Protein 1IKO (pdb70)

B-factor: mean 37.31, std 12.36, range [19.16, 89.14]

Nearest PDB structures (foldseek):
  1iko-assembly1_P  TM=1.007E+00  e=4.337E-33  Mus musculus
  2vsm-assembly1_B  TM=9.697E-01  e=7.691E-27  Homo sapiens
  4uf7-assembly1_C  TM=9.604E-01  e=9.816E-27  Homo sapiens
  1kgy-assembly2_G  TM=9.623E-01  e=1.350E-25  Mus musculus
  2vsk-assembly2_D  TM=9.673E-01  e=5.489E-25  Homo sapiens

Foldseek 3Di:
DEEDEEAEQDLVDPCQDAPATHEAEAEQFYKYKYWYAADEPVRDDDQFWWFKFKDDPVCLVQVFDDPVTHGQFGRDCNHDTGMHMQHAHQDDPDPPHDHHDAQDKIKMATQAAGDPVRHPPGGHHCCNHVVNMYIYRYNDD

Structure (mmCIF, N/CA/C/O backbone):
data_1IKO
#
_entry.id   1IKO
#
_cell.length_a   59.283
_cell.length_b   59.283
_cell.length_c   168.868
_cell.angle_alpha   90
_cell.angle_beta   90
_cell.angle_gamma   120
#
_symmetry.space_group_name_H-M   'P 65 2 2'
#
loop_
_entity.id
_entity.type
_entity.pdbx_description
1 polymer EPHRIN-B2
2 branched alpha-D-mannopyranose-(1-4)-2-acetamido-2-deoxy-beta-D-glucopyranose-(1-4)-2-acetamido-2-deoxy-beta-D-glucopyranose
3 water water
#
loop_
_atom_site.group_PDB
_atom_site.id
_atom_site.type_symbol
_atom_site.label_atom_id
_atom_site.label_alt_id
_atom_site.label_comp_id
_atom_site.label_asym_id
_atom_site.label_entity_id
_atom_site.label_seq_id
_atom_site.pdbx_PDB_ins_code
_atom_site.Cartn_x
_atom_site.Cartn_y
_atom_site.Cartn_z
_atom_site.occupancy
_atom_site.B_iso_or_equiv
_atom_site.auth_seq_id
_atom_site.auth_comp_id
_atom_site.auth_asym_id
_atom_site.auth_atom_id
_atom_site.pdbx_PDB_model_num
ATOM 1 N N . SER A 1 1 ? 22.800 14.765 90.425 1.00 58.91 30 SER P N 1
ATOM 2 C CA . SER A 1 1 ? 23.868 14.097 89.637 1.00 58.87 30 SER P CA 1
ATOM 3 C C . SER A 1 1 ? 25.119 14.996 89.575 1.00 57.83 30 SER P C 1
ATOM 4 O O . SER A 1 1 ? 26.239 14.473 89.528 1.00 59.22 30 SER P O 1
ATOM 7 N N . ILE A 1 2 ? 24.936 16.328 89.566 1.00 54.90 31 ILE P N 1
ATOM 8 C CA . ILE A 1 2 ? 26.072 17.285 89.623 1.00 51.78 31 ILE P CA 1
ATOM 9 C C . ILE A 1 2 ? 25.712 18.720 90.061 1.00 48.57 31 ILE P C 1
ATOM 10 O O . ILE A 1 2 ? 24.672 19.268 89.697 1.00 47.15 31 ILE P O 1
ATOM 15 N N . VAL A 1 3 ? 26.597 19.311 90.857 1.00 44.79 32 VAL P N 1
ATOM 16 C CA . VAL A 1 3 ? 26.429 20.676 91.336 1.00 41.98 32 VAL P CA 1
ATOM 17 C C . VAL A 1 3 ? 27.142 21.588 90.353 1.00 40.05 32 VAL P C 1
ATOM 18 O O . VAL A 1 3 ? 28.366 21.617 90.316 1.00 39.98 32 VAL P O 1
ATOM 22 N N . LEU A 1 4 ? 26.376 22.322 89.557 1.00 38.17 33 LEU P 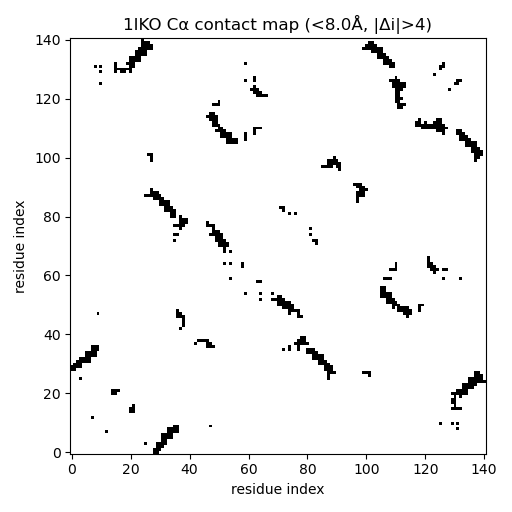N 1
ATOM 23 C CA . LEU A 1 4 ? 26.933 23.241 88.568 1.00 36.57 33 LEU P CA 1
ATOM 24 C C . LEU A 1 4 ? 27.675 24.371 89.290 1.00 35.23 33 LEU P C 1
ATOM 25 O O . LEU A 1 4 ? 27.427 24.613 90.468 1.00 34.68 33 LEU P O 1
ATOM 30 N N . GLU A 1 5 ? 28.606 25.027 88.602 1.00 33.42 34 GLU P N 1
ATOM 31 C CA . GLU A 1 5 ? 29.364 26.127 89.208 1.00 32.14 34 GLU P CA 1
ATOM 32 C C . GLU A 1 5 ? 28.368 27.207 89.595 1.00 27.68 34 GLU P C 1
ATOM 33 O O . GLU A 1 5 ? 27.471 27.524 88.834 1.00 28.61 34 GLU P O 1
ATOM 39 N N . PRO A 1 6 ? 28.522 27.793 90.769 1.00 26.16 35 PRO P N 1
ATOM 40 C CA . PRO A 1 6 ? 27.582 28.833 91.182 1.00 26.42 35 PRO P CA 1
ATOM 41 C C . PRO A 1 6 ? 27.659 30.095 90.349 1.00 25.89 35 PRO P C 1
ATOM 42 O O . PRO A 1 6 ? 28.709 30.436 89.787 1.00 26.85 35 PRO P O 1
ATOM 46 N N . ILE A 1 7 ? 26.542 30.800 90.286 1.00 24.58 36 ILE P N 1
ATOM 47 C CA . ILE A 1 7 ? 26.499 32.032 89.536 1.00 24.73 36 ILE P CA 1
ATOM 48 C C . ILE A 1 7 ? 26.425 33.202 90.493 1.00 24.97 36 ILE P C 1
ATOM 49 O O . ILE A 1 7 ? 25.456 33.336 91.247 1.00 24.36 36 ILE P O 1
ATOM 54 N N . TYR A 1 8 ? 27.469 34.025 90.496 1.00 24.14 37 TYR P N 1
ATOM 55 C CA . TYR A 1 8 ? 27.507 35.204 91.345 1.00 23.08 37 TYR P CA 1
ATOM 56 C C . TYR A 1 8 ? 26.765 36.310 90.614 1.00 22.68 37 TYR P C 1
ATOM 57 O O . TYR A 1 8 ? 27.214 36.780 89.576 1.00 22.60 37 TYR P O 1
ATOM 66 N N . TRP A 1 9 ? 25.622 36.706 91.155 1.00 19.98 38 TRP P N 1
ATOM 67 C CA . TRP A 1 9 ? 24.804 37.704 90.524 1.00 21.87 38 TRP P CA 1
ATOM 68 C C . TRP A 1 9 ? 25.252 39.120 90.820 1.00 22.22 38 TRP P C 1
ATOM 69 O O . TRP A 1 9 ? 24.714 39.781 91.714 1.00 22.32 38 TRP P O 1
ATOM 80 N N . ASN A 1 10 ? 26.285 39.569 90.117 1.00 24.33 39 ASN P N 1
ATOM 81 C CA . ASN A 1 10 ? 26.726 40.957 90.299 1.00 24.93 39 ASN P CA 1
ATOM 82 C C . ASN A 1 10 ? 27.288 41.534 89.002 1.00 26.32 39 ASN P C 1
ATOM 83 O O . ASN A 1 10 ? 27.649 40.792 88.085 1.00 24.30 39 ASN P O 1
ATOM 88 N N . SER A 1 11 ? 27.341 42.869 88.935 1.00 28.45 40 SER P N 1
ATOM 89 C CA . SER A 1 11 ? 27.789 43.560 87.727 1.00 27.92 40 SER P CA 1
ATOM 90 C C . SER A 1 11 ? 29.247 43.338 87.312 1.00 28.82 40 SER P C 1
ATOM 91 O O . SER A 1 11 ? 29.625 43.684 86.190 1.00 28.83 40 SER P O 1
ATOM 94 N N . SER A 1 12 ? 30.072 42.755 88.179 1.00 28.55 41 SER P N 1
ATOM 95 C CA . SER A 1 12 ? 31.459 42.528 87.779 1.00 29.92 41 SER P CA 1
ATOM 96 C C . SER A 1 12 ? 31.727 41.092 87.304 1.00 29.82 41 SER P C 1
ATOM 97 O O . SER A 1 12 ? 32.866 40.744 87.003 1.00 31.88 41 SER P O 1
ATOM 100 N N . ASN A 1 13 ? 30.692 40.267 87.209 1.00 27.98 42 ASN P N 1
ATOM 101 C CA . ASN A 1 13 ? 30.856 38.860 86.787 1.00 27.05 42 ASN P CA 1
ATOM 102 C C . ASN A 1 13 ? 30.851 38.747 85.264 1.00 26.91 42 ASN P C 1
ATOM 103 O O . ASN A 1 13 ? 29.851 39.040 84.613 1.00 26.37 42 ASN P O 1
ATOM 108 N N . SER A 1 14 ? 31.961 38.277 84.713 1.00 26.39 43 SER P N 1
ATOM 109 C CA . SER A 1 14 ? 32.136 38.146 83.273 1.00 28.08 43 SER P CA 1
ATOM 110 C C . SER A 1 14 ? 31.408 37.016 82.586 1.00 28.08 43 SER P C 1
ATOM 111 O O . SER A 1 14 ? 31.438 36.927 81.356 1.00 27.49 43 SER P O 1
ATOM 114 N N . LYS A 1 15 ? 30.779 36.130 83.358 1.00 28.35 44 LYS P N 1
ATOM 115 C CA . LYS A 1 15 ? 30.038 35.035 82.760 1.00 27.78 44 LYS P CA 1
ATOM 116 C C . LYS A 1 15 ? 28.853 35.583 81.981 1.00 26.75 44 LYS P C 1
ATOM 117 O O . LYS A 1 15 ? 28.298 34.916 81.105 1.00 25.81 44 LYS P O 1
ATOM 123 N N . PHE A 1 16 ? 28.444 36.799 82.316 1.00 24.13 45 PHE P N 1
ATOM 124 C CA . PHE A 1 16 ? 27.355 37.425 81.603 1.00 23.25 45 PHE P CA 1
ATOM 125 C C . PHE A 1 16 ? 27.973 38.093 80.359 1.00 25.33 45 PHE P C 1
ATOM 126 O O . PHE A 1 16 ? 28.621 39.136 80.464 1.00 23.21 45 PHE P O 1
ATOM 134 N N . LEU A 1 17 ? 27.803 37.479 79.198 1.00 24.27 46 LEU P N 1
ATOM 135 C CA . LEU A 1 17 ? 28.351 38.041 77.959 1.00 26.05 46 LEU P CA 1
ATOM 136 C C . LEU A 1 17 ? 27.625 39.293 77.525 1.00 26.70 46 LEU P C 1
ATOM 137 O O . LEU A 1 17 ? 26.416 39.427 77.736 1.00 25.83 46 LEU P O 1
ATOM 142 N N . PRO A 1 18 ? 28.351 40.242 76.916 1.00 26.36 47 PRO P 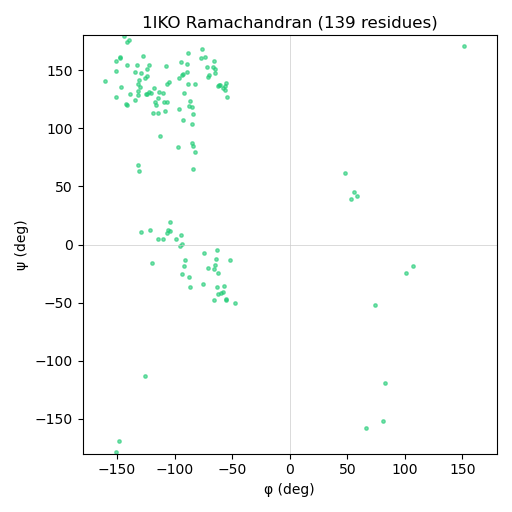N 1
ATOM 143 C CA . PRO A 1 18 ? 27.677 41.459 76.464 1.00 27.30 47 PRO P CA 1
ATOM 144 C C . PRO A 1 18 ? 26.535 41.069 75.536 1.00 26.71 47 PRO P C 1
ATOM 145 O O . PRO A 1 18 ? 26.667 40.162 74.704 1.00 26.97 47 PRO P O 1
ATOM 149 N N . GLY A 1 19 ? 25.393 41.714 75.724 1.00 26.86 48 GLY P N 1
ATOM 150 C CA . GLY A 1 19 ? 24.253 41.436 74.884 1.00 27.00 48 GLY P CA 1
ATOM 151 C C . GLY A 1 19 ? 23.514 40.141 75.119 1.00 28.43 48 GLY P C 1
ATOM 152 O O . GLY A 1 19 ? 22.312 40.158 75.304 1.00 31.64 48 GLY P O 1
ATOM 153 N N . GLN A 1 20 ? 24.223 39.019 75.144 1.00 29.75 49 GLN P N 1
ATOM 154 C CA . GLN A 1 20 ? 23.596 37.703 75.302 1.00 28.70 49 GLN P CA 1
ATOM 155 C C . GLN A 1 20 ? 23.340 37.178 76.712 1.00 29.92 49 GLN P C 1
ATOM 156 O O . GLN A 1 20 ? 22.425 36.363 76.916 1.00 29.10 49 GLN P O 1
ATOM 162 N N . GLY A 1 21 ? 24.154 37.616 77.668 1.00 27.65 50 GLY P N 1
ATOM 163 C CA . GLY A 1 21 ? 24.009 37.157 79.032 1.00 28.04 50 GLY P CA 1
ATOM 164 C C . GLY A 1 21 ? 24.659 35.800 79.184 1.00 28.56 50 GLY P C 1
ATOM 165 O O . GLY A 1 21 ? 25.596 35.455 78.438 1.00 25.30 50 GLY P O 1
ATOM 166 N N . LEU A 1 22 ? 24.147 35.018 80.131 1.00 27.64 51 LEU P N 1
ATOM 167 C CA . LEU A 1 22 ? 24.679 33.686 80.405 1.00 28.14 51 LEU P CA 1
ATOM 168 C C . LEU A 1 22 ? 23.730 32.595 79.899 1.00 29.14 51 LEU P C 1
ATOM 169 O O . LEU A 1 22 ? 22.510 32.724 80.036 1.00 28.26 51 LEU P O 1
ATOM 174 N N . VAL A 1 23 ? 24.278 31.544 79.280 1.00 29.50 52 VAL P N 1
ATOM 175 C CA . VAL A 1 23 ? 23.462 30.436 78.774 1.00 30.35 52 VAL P CA 1
ATOM 176 C C . VAL A 1 23 ? 23.982 29.144 79.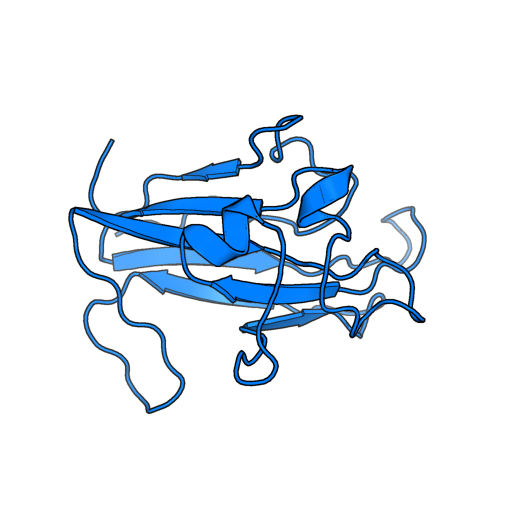386 1.00 30.99 52 VAL P C 1
ATOM 177 O O . VAL A 1 23 ? 25.182 28.883 79.330 1.00 29.86 52 VAL P O 1
ATOM 181 N N . LEU A 1 24 ? 23.078 28.339 79.954 1.00 30.05 53 LEU P N 1
ATOM 182 C CA . LEU A 1 24 ? 23.445 27.086 80.631 1.00 30.65 53 LEU P CA 1
ATOM 183 C C . LEU A 1 24 ? 22.658 25.884 80.131 1.00 30.31 53 LEU P C 1
ATOM 184 O O . LEU A 1 24 ? 21.583 26.037 79.541 1.00 30.15 53 LEU P O 1
ATOM 189 N N . TYR A 1 25 ? 23.175 24.692 80.420 1.00 31.94 54 TYR P N 1
ATOM 190 C CA . TYR A 1 25 ? 22.547 23.436 79.992 1.00 34.49 54 TYR P CA 1
ATOM 191 C C . TYR A 1 25 ? 22.434 22.452 81.157 1.00 35.21 54 TYR P C 1
ATOM 192 O O . TYR A 1 25 ? 23.042 21.362 81.148 1.00 35.19 54 TYR P O 1
ATOM 201 N N . PRO A 1 26 ? 21.658 22.820 82.190 1.00 33.79 55 PRO P N 1
ATOM 202 C CA . PRO A 1 26 ? 21.530 21.910 83.325 1.00 34.45 55 PRO P CA 1
ATOM 203 C C . PRO A 1 26 ? 20.684 20.679 82.989 1.00 34.71 55 PRO P C 1
ATOM 204 O O . PRO A 1 26 ? 19.824 20.721 82.101 1.00 32.65 55 PRO P O 1
ATOM 208 N N . GLN A 1 27 ? 20.955 19.587 83.692 1.00 35.66 56 GLN P N 1
ATOM 209 C CA . GLN A 1 27 ? 20.197 18.347 83.494 1.00 37.74 56 GLN P CA 1
ATOM 210 C C . GLN A 1 27 ? 19.285 18.128 84.701 1.00 37.36 56 GLN P C 1
ATOM 211 O O . GLN A 1 27 ? 19.582 18.607 85.799 1.00 38.54 56 GLN P O 1
ATOM 217 N N . ILE A 1 28 ? 18.175 17.418 84.500 1.00 35.72 57 ILE P N 1
ATOM 218 C CA . ILE A 1 28 ? 17.278 17.131 85.605 1.00 34.50 57 ILE P CA 1
ATOM 219 C C . ILE A 1 28 ? 18.078 16.455 86.713 1.00 34.23 57 ILE P C 1
ATOM 220 O O . ILE A 1 28 ? 18.781 15.473 86.481 1.00 33.94 57 ILE P O 1
ATOM 225 N N . GLY A 1 29 ? 17.984 16.999 87.916 1.00 33.71 58 GLY P N 1
ATOM 226 C CA . GLY A 1 29 ? 18.705 16.435 89.044 1.00 33.55 58 GLY P CA 1
ATOM 227 C C . GLY A 1 29 ? 19.890 17.286 89.481 1.00 33.65 58 GLY P C 1
ATOM 228 O O . GLY A 1 29 ? 20.397 17.141 90.608 1.00 34.02 58 GLY P O 1
ATOM 229 N N . ASP A 1 30 ? 20.345 18.170 88.595 1.00 32.73 59 ASP P N 1
ATOM 230 C CA . ASP A 1 30 ? 21.480 19.022 88.934 1.00 31.43 59 ASP P CA 1
ATOM 231 C C . ASP A 1 30 ? 21.014 20.126 89.878 1.00 30.96 59 ASP P C 1
ATOM 232 O O . ASP A 1 30 ? 19.804 20.338 90.065 1.00 29.95 59 ASP P O 1
ATOM 237 N N . LYS A 1 31 ? 21.984 20.831 90.464 1.00 29.60 60 LYS P N 1
ATOM 238 C CA . LYS A 1 31 ? 21.701 21.946 91.358 1.00 30.28 60 LYS P CA 1
ATOM 239 C C . LYS A 1 31 ? 22.598 23.106 90.933 1.00 28.94 60 LYS P C 1
ATOM 240 O O . LYS A 1 31 ? 23.681 22.904 90.377 1.00 28.52 60 LYS P O 1
ATOM 246 N N . LEU A 1 32 ? 22.148 24.318 91.230 1.00 27.55 61 LEU P N 1
ATOM 247 C CA . LEU A 1 32 ? 22.892 25.524 90.885 1.00 26.61 61 LEU P CA 1
ATOM 248 C C . LEU A 1 32 ? 22.573 26.626 91.900 1.00 24.66 61 LEU P C 1
ATOM 249 O O . LEU A 1 32 ? 21.405 26.926 92.123 1.00 23.83 61 LEU P O 1
ATOM 254 N N . ASP A 1 33 ? 23.591 27.224 92.510 1.00 23.61 62 ASP P N 1
ATOM 255 C CA . ASP A 1 33 ? 23.330 28.332 93.442 1.00 22.38 62 ASP P CA 1
ATOM 256 C C . ASP A 1 33 ? 23.486 29.673 92.700 1.00 23.39 62 ASP P C 1
ATOM 257 O O . ASP A 1 33 ? 24.358 29.811 91.839 1.00 22.50 62 ASP P O 1
ATOM 262 N N . ILE A 1 34 ? 22.641 30.644 93.057 1.00 22.65 63 ILE P N 1
ATOM 263 C CA . ILE A 1 34 ? 22.723 32.015 92.519 1.00 21.25 63 ILE P CA 1
ATOM 264 C C . ILE A 1 34 ? 23.035 32.744 93.820 1.00 20.92 63 ILE P C 1
ATOM 265 O O . ILE A 1 34 ? 22.263 32.658 94.788 1.00 20.09 63 ILE P O 1
ATOM 270 N N . ILE A 1 35 ? 24.181 33.424 93.851 1.00 20.71 64 ILE P N 1
ATOM 271 C CA . ILE A 1 35 ? 24.700 34.100 95.030 1.00 20.49 64 ILE P CA 1
ATOM 272 C C . ILE A 1 35 ? 24.643 35.636 94.921 1.00 23.77 64 ILE P C 1
ATOM 273 O O . ILE A 1 35 ? 25.204 36.241 93.999 1.00 22.95 64 ILE P O 1
ATOM 278 N N . CYS A 1 36 ? 23.958 36.248 95.877 1.00 22.67 65 CYS P N 1
ATOM 279 C CA . CYS A 1 36 ? 23.783 37.691 95.907 1.00 24.12 65 CYS P CA 1
ATOM 280 C C . CYS A 1 36 ? 25.099 38.448 96.108 1.00 23.39 65 CYS P C 1
ATOM 281 O O . CYS A 1 36 ? 26.047 37.935 96.694 1.00 23.89 65 CYS P O 1
ATOM 284 N N . PRO A 1 37 ? 25.190 39.683 95.572 1.00 24.62 66 PRO P N 1
ATOM 285 C CA . PRO A 1 37 ? 26.424 40.455 95.746 1.00 25.98 66 PRO P CA 1
ATOM 286 C C . PRO A 1 37 ? 26.663 40.604 97.242 1.00 27.20 66 PRO P C 1
ATOM 287 O O . PRO A 1 37 ? 25.725 40.908 97.983 1.00 27.40 66 PRO P O 1
ATOM 291 N N . LYS A 1 38 ? 27.888 40.393 97.682 1.00 28.85 67 LYS P N 1
ATOM 292 C CA . LYS A 1 38 ? 28.186 40.545 99.093 1.00 35.17 67 LYS P CA 1
ATOM 293 C C . LYS A 1 38 ? 29.482 41.344 99.262 1.00 36.99 67 LYS P C 1
ATOM 294 O O . LYS A 1 38 ? 30.493 40.991 98.697 1.00 37.07 67 LYS P O 1
ATOM 300 N N . VAL A 1 39 ? 29.448 42.445 100.003 1.00 40.05 68 VAL P N 1
ATOM 301 C CA . VAL A 1 39 ? 30.685 43.186 100.217 1.00 45.91 68 VAL P CA 1
ATOM 302 C C . VAL A 1 39 ? 31.013 43.079 101.688 1.00 49.62 68 VAL P C 1
ATOM 303 O O . VAL A 1 39 ? 30.160 43.315 102.537 1.00 50.64 68 VAL P O 1
ATOM 307 N N . ASP A 1 40 ? 32.252 42.725 102.010 1.00 51.76 69 ASP P N 1
ATOM 308 C CA . ASP A 1 40 ? 32.668 42.598 103.4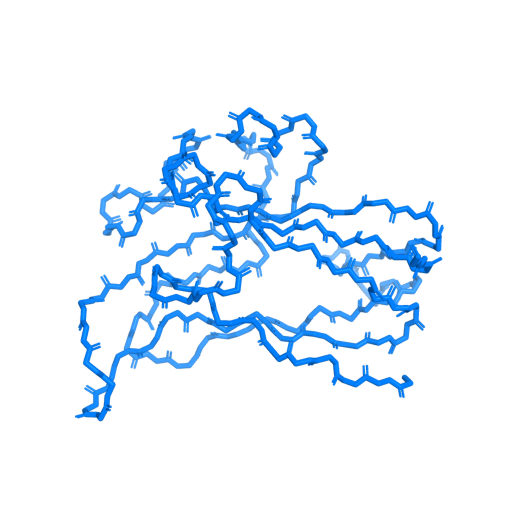11 1.00 54.56 69 ASP P CA 1
ATOM 309 C C . ASP A 1 40 ? 33.903 43.470 103.653 1.00 56.19 69 ASP P C 1
ATOM 310 O O . ASP A 1 40 ? 33.802 44.693 103.635 1.00 55.87 69 ASP P O 1
ATOM 315 N N . SER A 1 41 ? 35.046 42.841 103.925 1.00 57.89 70 SER P N 1
ATOM 316 C CA . SER A 1 41 ? 36.299 43.570 104.087 1.00 60.23 70 SER P CA 1
ATOM 317 C C . SER A 1 41 ? 37.370 43.153 103.086 1.00 62.26 70 SER P C 1
ATOM 318 O O . SER A 1 41 ? 38.360 43.865 102.895 1.00 62.49 70 SER P O 1
ATOM 321 N N . LYS A 1 42 ? 37.177 42.006 102.441 1.00 63.95 71 LYS P N 1
ATOM 322 C CA . LYS A 1 42 ? 38.156 41.540 101.460 1.00 65.54 71 LYS P CA 1
ATOM 323 C C . LYS A 1 42 ? 37.551 41.518 100.057 1.00 65.53 71 LYS P C 1
ATOM 324 O O . LYS A 1 42 ? 38.190 41.063 99.101 1.00 65.86 71 LYS P O 1
ATOM 330 N N . THR A 1 43 ? 36.318 42.008 99.941 1.00 64.51 72 THR P N 1
ATOM 331 C CA . THR A 1 43 ? 35.619 42.071 98.661 1.00 63.86 72 THR P CA 1
ATOM 332 C C . THR A 1 43 ? 35.357 43.545 98.453 1.00 62.88 72 THR P C 1
ATOM 333 O O . THR A 1 43 ? 34.613 44.166 99.209 1.00 63.49 72 THR P O 1
ATOM 337 N N . VAL A 1 44 ? 36.008 44.116 97.445 1.00 61.74 73 VAL P N 1
ATOM 338 C CA . VAL A 1 44 ? 35.874 45.540 97.168 1.00 60.28 73 VAL P CA 1
ATOM 339 C C . VAL A 1 44 ? 34.709 45.846 96.226 1.00 58.51 73 VAL P C 1
ATOM 340 O O . VAL A 1 44 ? 34.491 45.116 95.251 1.00 58.94 73 VAL P O 1
ATOM 344 N N . GLY A 1 45 ? 33.955 46.911 96.529 1.00 56.79 74 GLY P N 1
ATOM 345 C CA . GLY A 1 45 ? 32.811 47.310 95.711 1.00 53.00 74 GLY P CA 1
ATOM 346 C C . GLY A 1 45 ? 31.715 48.028 96.491 1.00 49.24 74 GLY P C 1
ATOM 347 O O . GLY A 1 45 ? 31.747 48.083 97.717 1.00 47.99 74 GLY P O 1
ATOM 348 N N . GLN A 1 46 ? 30.735 48.578 95.780 1.00 46.40 75 GLN P N 1
ATOM 349 C CA . GLN A 1 46 ? 29.619 49.292 96.418 1.00 43.98 75 GLN P CA 1
ATOM 350 C C . GLN A 1 46 ? 28.433 48.351 96.634 1.00 42.98 75 GLN P C 1
ATOM 351 O O . GLN A 1 46 ? 28.303 47.346 95.947 1.00 43.14 75 GLN P O 1
ATOM 357 N N . TYR A 1 47 ? 27.564 48.668 97.581 1.00 40.98 76 TYR P N 1
ATOM 358 C CA . TYR A 1 47 ? 26.404 47.823 97.791 1.00 39.90 76 TYR P CA 1
ATOM 359 C C . TYR A 1 47 ? 25.623 47.716 96.481 1.00 37.45 76 TYR P C 1
ATOM 360 O O . TYR A 1 47 ? 25.390 48.722 95.801 1.00 34.52 76 TYR P O 1
ATOM 369 N N . GLU A 1 48 ? 25.244 46.485 96.128 1.00 33.70 77 GLU P N 1
ATOM 370 C CA . GLU A 1 48 ? 24.477 46.210 94.931 1.00 31.37 77 GLU P CA 1
ATOM 371 C C . GLU A 1 48 ? 23.191 45.542 95.409 1.00 30.97 77 GLU P C 1
ATOM 372 O O . GLU A 1 48 ? 23.239 44.597 96.204 1.00 30.86 77 GLU P O 1
ATOM 378 N N . TYR A 1 49 ? 22.056 46.034 94.928 1.00 29.54 78 TYR P N 1
ATOM 379 C CA . TYR A 1 49 ? 20.757 45.509 95.289 1.00 28.70 78 TYR P CA 1
ATOM 380 C C . TYR A 1 49 ? 20.077 44.970 94.052 1.00 28.02 78 TYR P C 1
ATOM 381 O O . TYR A 1 49 ? 20.048 45.662 93.032 1.00 26.23 78 TYR P O 1
ATOM 390 N N . TYR A 1 50 ? 19.481 43.776 94.144 1.00 25.24 79 TYR P N 1
ATOM 391 C CA . TYR A 1 50 ? 18.741 43.219 93.007 1.00 23.91 79 TYR P CA 1
ATOM 392 C C . TYR A 1 50 ? 17.604 42.310 93.415 1.00 25.27 79 TYR P C 1
ATOM 393 O O . TYR A 1 50 ? 17.673 41.649 94.447 1.00 24.12 79 TYR P O 1
ATOM 402 N N . LYS A 1 51 ? 16.566 42.281 92.590 1.00 25.37 80 LYS P N 1
ATOM 403 C CA . LYS A 1 51 ? 15.505 41.299 92.769 1.00 25.23 80 LYS P CA 1
ATOM 404 C C . LYS A 1 51 ? 15.666 40.471 91.488 1.00 25.34 80 LYS P C 1
ATOM 405 O O . LYS A 1 51 ? 15.707 41.009 90.368 1.00 22.70 80 LYS P O 1
ATOM 411 N N . VAL A 1 52 ? 15.802 39.160 91.664 1.00 24.58 81 VAL P N 1
ATOM 412 C CA . VAL A 1 52 ? 16.002 38.250 90.546 1.00 23.75 81 VAL P CA 1
ATOM 413 C C . VAL A 1 52 ? 14.730 37.391 90.366 1.00 25.15 81 VAL P C 1
ATOM 414 O O . VAL A 1 52 ? 14.213 36.812 91.345 1.00 24.20 81 VAL P O 1
ATOM 418 N N . TYR A 1 53 ? 14.240 37.323 89.126 1.00 24.03 82 TYR P N 1
ATOM 419 C CA . TYR A 1 53 ? 13.024 36.592 88.803 1.00 25.51 82 TYR P CA 1
ATOM 420 C C . TYR A 1 53 ? 13.164 35.518 87.737 1.00 26.19 82 TYR P C 1
ATOM 421 O O . TYR A 1 53 ? 13.985 35.632 86.836 1.00 25.13 82 TYR P O 1
ATOM 430 N N . MET A 1 54 ? 12.324 34.491 87.833 1.00 27.40 83 MET P N 1
ATOM 431 C CA . MET A 1 54 ? 12.249 33.464 86.787 1.00 30.54 83 MET P CA 1
ATOM 432 C C . MET A 1 54 ? 11.133 34.064 85.916 1.00 30.11 83 MET P C 1
ATOM 433 O O . MET A 1 54 ? 10.071 34.455 86.441 1.00 30.41 83 MET P O 1
ATOM 438 N N . VAL A 1 55 ? 11.349 34.161 84.611 1.00 29.07 84 VAL P N 1
ATOM 439 C CA . VAL A 1 55 ? 10.330 34.726 83.729 1.00 29.62 84 VAL P CA 1
ATOM 440 C C . VAL A 1 55 ? 10.228 33.954 82.422 1.00 30.36 84 VAL P C 1
ATOM 441 O O . VAL A 1 55 ? 11.029 33.049 82.160 1.00 28.05 84 VAL P O 1
ATOM 445 N N . ASP A 1 56 ? 9.261 34.338 81.587 1.00 32.85 85 ASP P N 1
ATOM 446 C CA . ASP A 1 56 ? 9.096 33.676 80.296 1.00 36.29 85 ASP P CA 1
ATOM 447 C C . ASP A 1 56 ? 9.974 34.363 79.243 1.00 37.78 85 ASP P C 1
ATOM 448 O O . ASP A 1 56 ? 10.477 35.468 79.465 1.00 36.62 85 ASP P O 1
ATOM 453 N N . LYS A 1 57 ? 10.171 33.688 78.116 1.00 38.28 86 LYS P N 1
ATOM 454 C CA . LYS A 1 57 ? 11.006 34.188 77.028 1.00 40.46 86 LYS P CA 1
ATOM 455 C C . LYS A 1 57 ? 10.701 35.642 76.672 1.00 40.96 86 LYS P C 1
ATOM 456 O O . LYS A 1 57 ? 11.597 36.480 76.601 1.00 41.20 86 LYS P O 1
ATOM 462 N N . ASP A 1 58 ? 9.428 35.937 76.460 1.00 41.80 87 ASP P N 1
ATOM 463 C CA . ASP A 1 58 ? 9.009 37.281 76.106 1.00 42.94 87 ASP P CA 1
ATOM 464 C C . ASP A 1 58 ? 9.483 38.337 77.117 1.00 42.82 87 ASP P C 1
ATOM 465 O O . ASP A 1 58 ? 10.020 39.381 76.742 1.00 42.89 87 ASP P O 1
ATOM 470 N N . GLN A 1 59 ? 9.285 38.069 78.401 1.00 42.39 88 GLN P N 1
ATOM 471 C CA . GLN A 1 59 ? 9.698 39.020 79.418 1.00 41.29 88 GLN P CA 1
ATOM 472 C C . GLN A 1 59 ? 11.196 39.224 79.425 1.00 39.62 88 GLN P C 1
ATOM 473 O O . GLN A 1 59 ? 11.676 40.324 79.672 1.00 39.10 88 GLN P O 1
ATOM 479 N N . ALA A 1 60 ? 11.939 38.157 79.176 1.00 38.30 89 ALA P N 1
ATOM 480 C CA . ALA A 1 60 ? 13.392 38.258 79.181 1.00 37.14 89 ALA P CA 1
ATOM 481 C C . ALA A 1 60 ? 13.839 39.150 78.031 1.00 37.66 89 ALA P C 1
ATOM 482 O O . ALA A 1 60 ? 14.678 40.052 78.204 1.00 35.51 89 ALA P O 1
ATOM 484 N N . ASP A 1 61 ? 13.282 38.882 76.851 1.00 37.87 90 ASP P N 1
ATOM 485 C CA . ASP A 1 61 ? 13.616 39.652 75.649 1.00 37.67 90 ASP P CA 1
ATOM 486 C C . ASP A 1 61 ? 13.322 41.121 75.830 1.00 35.64 90 ASP P C 1
ATOM 487 O O . ASP A 1 61 ? 14.091 41.965 75.409 1.00 36.64 90 ASP P O 1
ATOM 492 N N . ARG A 1 62 ? 12.203 41.428 76.463 1.00 34.77 91 ARG P N 1
ATOM 493 C CA . ARG A 1 62 ? 11.822 42.816 76.638 1.00 36.17 91 ARG P CA 1
ATOM 494 C C . ARG A 1 62 ? 12.283 43.394 77.967 1.00 34.31 91 ARG P C 1
ATOM 495 O O . ARG A 1 62 ? 12.050 44.555 78.253 1.00 33.28 91 ARG P O 1
ATOM 503 N N . CYS A 1 63 ? 12.962 42.580 78.767 1.00 32.61 92 CYS P N 1
ATOM 504 C CA . CYS A 1 63 ? 13.429 42.999 80.088 1.00 31.74 92 CYS P CA 1
ATOM 505 C C . CYS A 1 63 ? 12.336 43.683 80.891 1.00 32.66 92 CYS P C 1
ATOM 506 O O . CYS A 1 63 ? 12.446 44.852 81.275 1.00 31.61 92 CYS P O 1
ATOM 509 N N . THR A 1 64 ? 11.276 42.933 81.160 1.00 35.48 93 THR P N 1
ATOM 510 C CA . THR A 1 64 ? 10.166 43.461 81.940 1.00 37.88 93 THR P CA 1
ATOM 511 C C . THR A 1 64 ? 9.654 42.370 82.850 1.00 39.72 93 THR P C 1
ATOM 512 O O . THR A 1 64 ? 9.803 41.178 82.569 1.00 39.84 93 THR P O 1
ATOM 516 N N . ILE A 1 65 ? 9.047 42.779 83.947 1.00 42.25 94 ILE P N 1
ATOM 517 C CA . ILE A 1 65 ? 8.486 41.828 84.877 1.00 45.63 94 ILE P CA 1
ATOM 518 C C . ILE A 1 65 ? 7.063 42.295 85.164 1.00 49.02 94 ILE P C 1
ATOM 519 O O . ILE A 1 65 ? 6.798 43.499 85.238 1.00 48.48 94 ILE P O 1
ATOM 524 N N . LYS A 1 66 ? 6.138 41.348 85.288 1.00 52.41 95 LYS P N 1
ATOM 525 C CA . LYS A 1 66 ? 4.753 41.695 85.594 1.00 54.95 95 LYS P CA 1
ATOM 526 C C . LYS A 1 66 ? 4.632 41.711 87.114 1.00 56.82 95 LYS P C 1
ATOM 527 O O . LYS A 1 66 ? 5.306 40.956 87.811 1.00 57.52 95 LYS P O 1
ATOM 530 N N . LYS A 1 67 ? 3.766 42.567 87.633 1.00 58.78 96 LYS P N 1
ATOM 531 C CA . LYS A 1 67 ? 3.607 42.690 89.077 1.00 59.83 96 LYS P CA 1
ATOM 532 C C . LYS A 1 67 ? 3.105 41.435 89.779 1.00 60.22 96 LYS P C 1
ATOM 533 O O . LYS A 1 67 ? 3.029 41.390 91.003 1.00 61.35 96 LYS P O 1
ATOM 534 N N . GLU A 1 68 ? 2.781 40.410 89.004 1.00 60.60 97 GLU P N 1
ATOM 535 C CA . GLU A 1 68 ? 2.336 39.158 89.589 1.00 59.53 97 GLU P CA 1
ATOM 536 C C . GLU A 1 68 ? 3.546 38.267 89.807 1.00 57.35 97 GLU P C 1
ATOM 537 O O . GLU A 1 68 ? 3.449 37.256 90.490 1.00 56.90 97 GLU P O 1
ATOM 543 N N . ASN A 1 69 ? 4.678 38.632 89.207 1.00 54.35 98 ASN P N 1
ATOM 544 C CA . ASN A 1 69 ? 5.901 37.847 89.350 1.00 51.90 98 ASN P CA 1
ATOM 545 C C . ASN A 1 69 ? 6.417 38.013 90.772 1.00 49.30 98 ASN P C 1
ATOM 546 O O . ASN A 1 69 ? 6.282 39.085 91.345 1.00 48.98 98 ASN P O 1
ATOM 551 N N . THR A 1 70 ? 6.989 36.955 91.348 1.00 46.95 99 THR P N 1
ATOM 552 C CA . THR A 1 70 ? 7.543 37.031 92.702 1.00 43.53 99 THR P CA 1
ATOM 553 C C . THR A 1 70 ? 9.022 36.645 92.583 1.00 40.13 99 THR P C 1
ATOM 554 O O . THR A 1 70 ? 9.354 35.629 91.980 1.00 39.30 99 THR P O 1
ATOM 558 N N . PRO A 1 71 ? 9.924 37.453 93.166 1.00 37.11 100 PRO P N 1
ATOM 559 C CA . PRO A 1 71 ? 11.364 37.188 93.094 1.00 34.84 100 PRO P CA 1
ATOM 560 C C . PRO A 1 71 ? 11.778 35.819 93.587 1.00 33.98 100 PRO P C 1
ATOM 561 O O . PRO A 1 71 ? 11.251 35.362 94.588 1.00 33.77 100 PRO P O 1
ATOM 565 N N . LEU A 1 72 ? 12.711 35.155 92.907 1.00 31.08 101 LEU P N 1
ATOM 566 C CA . LEU A 1 72 ? 13.187 33.917 93.492 1.00 31.28 101 LEU P CA 1
ATOM 567 C C . LEU A 1 72 ? 14.404 34.291 94.351 1.00 29.90 101 LEU P C 1
ATOM 568 O O . LEU A 1 72 ? 14.803 33.554 95.261 1.00 28.56 101 LEU P O 1
ATOM 573 N N . LEU A 1 73 ? 14.970 35.471 94.089 1.00 27.50 102 LEU P N 1
ATOM 574 C CA . LEU A 1 73 ? 16.101 35.935 94.863 1.00 27.95 102 LEU P CA 1
ATOM 575 C C . LEU A 1 73 ? 15.977 37.447 95.098 1.00 29.22 102 LEU P C 1
ATOM 576 O O . LEU A 1 73 ? 15.908 38.249 94.164 1.00 27.06 102 LEU P O 1
ATOM 581 N N . ASN A 1 74 ? 15.922 37.821 96.372 1.00 29.58 103 ASN P N 1
ATOM 582 C CA . ASN A 1 74 ? 15.765 39.213 96.784 1.00 30.96 103 ASN P CA 1
ATOM 583 C C . ASN A 1 74 ? 17.073 39.592 97.456 1.00 30.23 103 ASN P C 1
ATOM 584 O O . ASN A 1 74 ? 17.272 39.334 98.643 1.00 30.71 103 ASN P O 1
ATOM 589 N N . CYS A 1 75 ? 17.992 40.160 96.670 1.00 28.26 104 CYS P N 1
ATOM 590 C CA . CYS A 1 75 ? 19.289 40.554 97.174 1.00 25.38 104 CYS P CA 1
ATOM 591 C C . CYS A 1 75 ? 19.174 41.947 97.800 1.00 28.67 104 CYS P C 1
ATOM 592 O O . CYS A 1 75 ? 19.392 42.968 97.127 1.00 25.51 104 CYS P O 1
ATOM 595 N N . ALA A 1 76 ? 18.819 41.977 99.088 1.00 28.98 105 ALA P N 1
ATOM 596 C CA . ALA A 1 76 ? 18.638 43.228 99.825 1.00 29.55 105 ALA P CA 1
ATOM 597 C C . ALA A 1 76 ? 19.528 43.370 101.064 1.00 30.16 105 ALA P C 1
ATOM 598 O O . ALA A 1 76 ? 19.290 44.252 101.894 1.00 32.27 105 ALA P O 1
ATOM 600 N N . ARG A 1 77 ? 20.531 42.501 101.204 1.00 28.49 106 ARG P N 1
ATOM 601 C CA . ARG A 1 77 ? 21.463 42.553 102.334 1.00 29.09 106 ARG P CA 1
ATOM 602 C C . ARG A 1 77 ? 22.839 42.458 101.728 1.00 28.28 106 ARG P C 1
ATOM 603 O O . ARG A 1 77 ? 23.564 41.488 101.932 1.00 26.64 106 ARG P O 1
ATOM 611 N N . PRO A 1 78 ? 23.243 43.511 101.006 1.00 30.45 107 PRO P N 1
ATOM 612 C CA . PRO A 1 78 ? 24.532 43.597 100.320 1.00 30.56 107 PRO P CA 1
ATOM 613 C C . PRO A 1 78 ? 25.734 43.304 101.186 1.00 31.17 107 PRO P C 1
ATOM 614 O O . PRO A 1 78 ? 26.835 43.124 100.670 1.00 29.93 107 PRO P O 1
ATOM 618 N N . ASP A 1 79 ? 25.489 43.282 102.504 1.00 29.99 108 ASP P N 1
ATOM 619 C CA . ASP A 1 79 ? 26.515 43.033 103.523 1.00 30.33 108 ASP P CA 1
ATOM 620 C C . ASP A 1 79 ? 26.468 41.650 104.190 1.00 31.82 108 ASP P C 1
ATOM 621 O O . ASP A 1 79 ? 27.129 41.420 105.199 1.00 31.65 108 ASP P O 1
ATOM 626 N N . GLN A 1 80 ? 25.693 40.735 103.620 1.00 33.14 109 GLN P N 1
ATOM 627 C CA . GLN A 1 80 ? 25.570 39.379 104.155 1.00 34.36 109 GLN P CA 1
ATOM 628 C C . GLN A 1 80 ? 25.419 38.299 103.092 1.00 34.02 109 GLN P C 1
ATOM 629 O O . GLN A 1 80 ? 25.379 38.586 101.893 1.00 34.39 109 GLN P O 1
ATOM 635 N N . ASP A 1 81 ? 25.309 37.056 103.556 1.00 33.30 110 ASP P N 1
ATOM 636 C CA . ASP A 1 81 ? 25.128 35.913 102.676 1.00 32.73 110 ASP P CA 1
ATOM 637 C C . ASP A 1 81 ? 23.657 35.677 102.386 1.00 31.09 110 ASP P C 1
ATOM 638 O O . ASP A 1 81 ? 22.836 35.478 103.293 1.00 29.99 110 ASP P O 1
ATOM 643 N N . VAL A 1 82 ? 23.318 35.759 101.110 1.00 26.69 111 VAL P N 1
ATOM 644 C CA . VAL A 1 82 ? 21.967 35.528 100.675 1.00 26.09 111 VAL P CA 1
ATOM 645 C C . VAL A 1 82 ? 22.166 34.787 99.362 1.00 27.48 111 VAL P C 1
ATOM 646 O O . VAL A 1 82 ? 22.867 35.278 98.473 1.00 27.85 111 VAL P O 1
ATOM 650 N N . LYS A 1 83 ? 21.629 33.574 99.271 1.00 25.61 112 LYS P N 1
ATOM 651 C CA . LYS A 1 83 ? 21.736 32.804 98.044 1.00 25.68 112 LYS P CA 1
ATOM 652 C C . LYS A 1 83 ? 20.504 31.930 97.851 1.00 27.13 112 LYS P C 1
ATOM 653 O O . LYS A 1 83 ? 19.722 31.723 98.791 1.00 25.94 112 LYS P O 1
ATOM 659 N N . PHE A 1 84 ? 20.297 31.475 96.620 1.00 26.63 113 PHE P N 1
ATOM 660 C CA . PHE A 1 84 ? 19.169 30.604 96.295 1.00 26.73 113 PHE P CA 1
ATOM 661 C C . PHE A 1 84 ? 19.686 29.425 95.484 1.00 27.55 113 PHE P C 1
ATOM 662 O O . PHE A 1 84 ? 20.397 29.614 94.477 1.00 25.66 113 PHE P O 1
ATOM 670 N N . THR A 1 85 ? 19.329 28.214 95.921 1.00 27.24 114 THR P N 1
ATOM 671 C CA . THR A 1 85 ? 19.744 27.005 95.221 1.00 26.47 114 THR P CA 1
ATOM 672 C C . THR A 1 85 ? 18.638 26.559 94.292 1.00 27.19 114 THR P C 1
ATOM 673 O O . THR A 1 85 ? 17.545 26.221 94.734 1.00 28.14 114 THR P O 1
ATOM 677 N N . ILE A 1 86 ? 18.905 26.562 93.002 1.00 26.80 115 ILE P N 1
ATOM 678 C CA . ILE A 1 86 ? 17.915 26.103 92.053 1.00 28.14 115 ILE P CA 1
ATOM 679 C C . ILE A 1 86 ? 18.120 24.589 91.957 1.00 29.41 115 ILE P C 1
ATOM 680 O O . ILE A 1 86 ? 19.238 24.131 91.696 1.00 29.36 115 ILE P O 1
ATOM 685 N N . LYS A 1 87 ? 17.074 23.814 92.213 1.00 29.02 116 LYS P N 1
ATOM 686 C CA . LYS A 1 87 ? 17.201 22.366 92.052 1.00 30.25 116 LYS P CA 1
ATOM 687 C C . LYS A 1 87 ? 16.421 22.101 90.796 1.00 28.74 116 LYS P C 1
ATOM 688 O O . LYS A 1 87 ? 15.241 22.470 90.692 1.00 28.05 116 LYS P O 1
ATOM 694 N N . PHE A 1 88 ? 17.077 21.499 89.818 1.00 28.86 117 PHE P N 1
ATOM 695 C CA . PHE A 1 88 ? 16.407 21.202 88.565 1.00 28.55 117 PHE P CA 1
ATOM 696 C C . PHE A 1 88 ? 15.643 19.873 88.728 1.00 30.07 117 PHE P C 1
ATOM 697 O O . PHE A 1 88 ? 15.947 18.846 88.100 1.00 30.72 117 PHE P O 1
ATOM 705 N N . GLN A 1 89 ? 14.651 19.940 89.612 1.00 29.62 118 GLN P N 1
ATOM 706 C CA . GLN A 1 89 ? 13.781 18.825 89.983 1.00 29.97 118 GLN P CA 1
ATOM 707 C C . GLN A 1 89 ? 12.498 18.784 89.151 1.00 31.17 118 GLN P C 1
ATOM 708 O O . GLN A 1 89 ? 11.949 19.826 88.801 1.00 31.22 118 GLN P O 1
ATOM 714 N N . GLU A 1 90 ? 11.995 17.582 88.857 1.00 32.28 119 GLU P N 1
ATOM 715 C CA . GLU A 1 90 ? 10.741 17.472 88.104 1.00 31.73 119 GLU P CA 1
ATOM 716 C C . GLU A 1 90 ? 9.547 17.804 89.009 1.00 31.08 119 GLU P C 1
ATOM 717 O O . GLU A 1 90 ? 8.547 18.388 88.564 1.00 28.45 119 GLU P O 1
ATOM 723 N N . PHE A 1 91 ? 9.643 17.458 90.290 1.00 28.74 120 PHE P N 1
ATOM 724 C CA . PHE A 1 91 ? 8.526 17.719 91.180 1.00 28.33 120 PHE P CA 1
ATOM 725 C C . PHE A 1 91 ? 8.883 18.548 92.381 1.00 27.41 120 PHE P C 1
ATOM 726 O O . PHE A 1 91 ? 9.822 18.241 93.112 1.00 28.61 120 PHE P O 1
ATOM 734 N N . SER A 1 92 ? 8.096 19.588 92.594 1.00 27.10 121 SER P N 1
ATOM 735 C CA . SER A 1 92 ? 8.289 20.510 93.712 1.00 29.02 121 SER P CA 1
ATOM 736 C C . SER A 1 92 ? 7.694 20.038 95.046 1.00 28.76 121 SER P C 1
ATOM 737 O O . SER A 1 92 ? 6.555 19.547 95.118 1.00 27.84 121 SER P O 1
ATOM 740 N N . PRO A 1 93 ? 8.438 20.242 96.133 1.00 29.39 122 PRO P N 1
ATOM 741 C CA . PRO A 1 93 ? 7.929 19.823 97.444 1.00 29.91 122 PRO P CA 1
ATOM 742 C C . PRO A 1 93 ? 6.770 20.699 97.928 1.00 31.50 122 PRO P C 1
ATOM 743 O O . PRO A 1 93 ? 6.018 20.313 98.817 1.00 27.12 122 PRO P O 1
ATOM 747 N N . ASN A 1 94 ? 6.648 21.906 97.373 1.00 31.49 123 ASN P N 1
ATOM 748 C CA . ASN A 1 94 ? 5.588 22.793 97.814 1.00 32.32 123 ASN P CA 1
ATOM 749 C C . ASN A 1 94 ? 5.107 23.755 96.749 1.00 33.85 123 ASN P C 1
ATOM 750 O O . ASN A 1 94 ? 5.603 23.759 95.613 1.00 31.75 123 ASN P O 1
ATOM 755 N N . LEU A 1 95 ? 4.150 24.587 97.152 1.00 35.36 124 LEU P N 1
ATOM 756 C CA . LEU A 1 95 ? 3.524 25.573 96.280 1.00 38.16 124 LEU P CA 1
ATOM 757 C C . LEU A 1 95 ? 4.508 26.541 95.654 1.0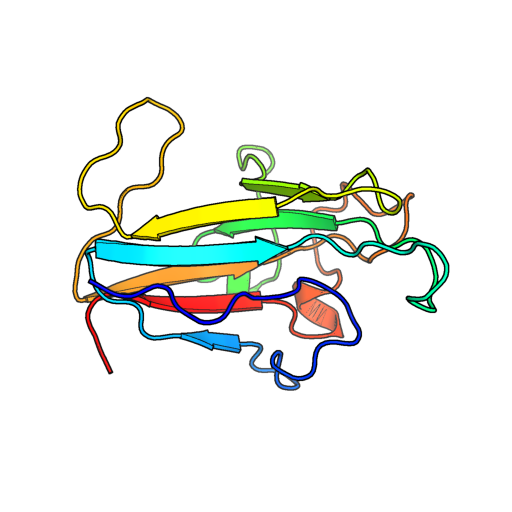0 38.75 124 LEU P C 1
ATOM 758 O O . LEU A 1 95 ? 4.339 26.949 94.510 1.00 39.70 124 LEU P O 1
ATOM 763 N N . TRP A 1 96 ? 5.538 26.896 96.408 1.00 38.86 125 TRP P N 1
ATOM 764 C CA . TRP A 1 96 ? 6.515 27.868 95.949 1.00 40.00 125 TRP P CA 1
ATOM 765 C C . TRP A 1 96 ? 7.774 27.280 95.296 1.00 38.88 125 TRP P C 1
ATOM 766 O O . TRP A 1 96 ? 8.638 28.024 94.845 1.00 39.29 125 TRP P O 1
ATOM 777 N N . GLY A 1 97 ? 7.872 25.956 95.230 1.00 35.47 126 GLY P N 1
ATOM 778 C CA . GLY A 1 97 ? 9.042 25.343 94.641 1.00 32.92 126 GLY P CA 1
ATOM 779 C C . GLY A 1 97 ? 9.029 25.385 93.129 1.00 32.70 126 GLY P C 1
ATOM 780 O O . GLY A 1 97 ? 7.981 25.550 92.507 1.00 33.34 126 GLY P O 1
ATOM 781 N N . LEU A 1 98 ? 10.198 25.220 92.530 1.00 30.33 127 LEU P N 1
ATOM 782 C CA . LEU A 1 98 ? 10.330 25.226 91.085 1.00 29.65 127 LEU P CA 1
ATOM 783 C C . LEU A 1 98 ? 10.244 23.804 90.513 1.00 30.68 127 LEU P C 1
ATOM 784 O O . LEU A 1 98 ? 10.677 22.846 91.147 1.00 31.00 127 LEU P O 1
ATOM 789 N N . GLU A 1 99 ? 9.684 23.679 89.316 1.00 30.61 128 GLU P N 1
ATOM 790 C CA . GLU A 1 99 ? 9.619 22.393 88.628 1.00 31.11 128 GLU P CA 1
ATOM 791 C C . GLU A 1 99 ? 10.136 22.629 87.220 1.00 29.86 128 GLU P C 1
ATOM 792 O O . GLU A 1 99 ? 9.804 23.617 86.576 1.00 29.57 128 GLU P O 1
ATOM 798 N N . PHE A 1 100 ? 10.972 21.718 86.762 1.00 30.84 129 PHE P N 1
ATOM 799 C CA . PHE A 1 100 ? 11.552 21.794 85.435 1.00 33.67 129 PHE P CA 1
ATOM 800 C C . PHE A 1 100 ? 11.220 20.543 84.608 1.00 35.94 129 PHE P C 1
ATOM 801 O O . PHE A 1 100 ? 10.973 19.466 85.165 1.00 35.47 129 PHE P O 1
ATOM 809 N N . GLN A 1 101 ? 11.227 20.711 83.287 1.00 37.37 130 GLN P N 1
ATOM 810 C CA . GLN A 1 101 ? 10.958 19.650 82.325 1.00 40.48 130 GLN P CA 1
ATOM 811 C C . GLN A 1 101 ? 12.158 19.553 81.370 1.00 41.70 130 GLN P C 1
ATOM 812 O O . GLN A 1 101 ? 12.779 20.561 81.036 1.00 41.56 130 GLN P O 1
ATOM 818 N N . LYS A 1 102 ? 12.486 18.342 80.937 1.00 42.98 131 LYS P N 1
ATOM 819 C CA . LYS A 1 102 ? 13.591 18.112 79.999 1.00 44.41 131 LYS P CA 1
ATOM 820 C C . LYS A 1 102 ? 13.247 18.779 78.658 1.00 43.44 131 LYS P C 1
ATOM 821 O O . LYS A 1 102 ? 12.085 18.843 78.279 1.00 42.86 131 LYS P O 1
ATOM 827 N N . ASN A 1 103 ? 14.258 19.263 77.944 1.00 43.45 132 ASN P N 1
ATOM 828 C CA . ASN A 1 103 ? 14.069 19.923 76.645 1.00 43.17 132 ASN P CA 1
ATOM 829 C C . ASN A 1 103 ? 13.102 21.103 76.737 1.00 42.23 132 ASN P C 1
ATOM 830 O O . ASN A 1 103 ? 12.209 21.260 75.910 1.00 41.28 132 ASN P O 1
ATOM 835 N N . LYS A 1 104 ? 13.289 21.932 77.761 1.00 41.27 133 LYS P N 1
ATOM 836 C CA . LYS A 1 104 ? 12.472 23.120 77.950 1.00 40.40 133 LYS P CA 1
ATOM 837 C C . LYS A 1 104 ? 13.458 24.243 78.285 1.00 39.22 133 LYS P C 1
ATOM 838 O O . LYS A 1 104 ? 14.494 23.982 78.882 1.00 39.22 133 LYS P O 1
ATOM 842 N N . ASP A 1 105 ? 13.142 25.476 77.903 1.00 36.95 134 ASP P N 1
ATOM 843 C CA . ASP A 1 105 ? 14.036 26.598 78.193 1.00 36.26 134 ASP P CA 1
ATOM 844 C C . ASP A 1 105 ? 13.485 27.446 79.331 1.00 33.93 134 ASP P C 1
ATOM 845 O O . ASP A 1 105 ? 12.286 27.686 79.395 1.00 33.03 134 ASP P O 1
ATOM 850 N N . TYR A 1 106 ? 14.362 27.908 80.222 1.00 31.59 135 TYR P N 1
ATOM 851 C CA . TYR A 1 106 ? 13.941 28.748 81.338 1.00 31.57 135 TYR P CA 1
ATOM 852 C C . TYR A 1 106 ? 14.826 29.999 81.376 1.00 31.13 135 TYR P C 1
ATOM 853 O O . TYR A 1 106 ? 16.007 29.951 81.007 1.00 29.85 135 TYR P O 1
ATOM 862 N N . TYR A 1 107 ? 14.242 31.106 81.819 1.00 30.34 136 TYR P N 1
ATOM 863 C CA . TYR A 1 107 ? 14.946 32.377 81.849 1.00 29.67 136 TYR P CA 1
ATOM 864 C C . TYR A 1 107 ? 14.936 33.036 83.208 1.00 29.48 136 TYR P C 1
ATOM 865 O O . TYR A 1 107 ? 13.925 33.020 83.931 1.00 28.42 136 TYR P O 1
ATOM 874 N N . ILE A 1 108 ? 16.051 33.675 83.541 1.00 26.96 137 ILE P N 1
ATOM 875 C CA . ILE A 1 108 ? 16.119 34.390 84.796 1.00 25.68 137 ILE P CA 1
ATOM 876 C C . ILE A 1 108 ? 16.686 35.770 84.478 1.00 24.69 137 ILE P C 1
ATOM 877 O O . ILE A 1 108 ? 17.677 35.872 83.746 1.00 25.77 137 ILE P O 1
ATOM 882 N N . ILE A 1 109 ? 16.048 36.824 84.989 1.00 24.38 138 ILE P N 1
ATOM 883 C CA . ILE A 1 109 ? 16.552 38.191 84.764 1.00 24.80 138 ILE P CA 1
ATOM 884 C C . ILE A 1 109 ? 16.390 39.054 85.998 1.00 24.55 138 ILE P C 1
ATOM 885 O O . ILE A 1 109 ? 15.827 38.621 87.002 1.00 24.47 138 ILE P O 1
ATOM 890 N N . SER A 1 110 ? 16.925 40.277 85.928 1.00 23.38 139 SER P N 1
ATOM 891 C CA . SER A 1 110 ? 16.710 41.272 86.978 1.00 23.96 139 SER P CA 1
ATOM 892 C C . SER A 1 110 ? 16.474 42.604 86.250 1.00 25.44 139 SER P C 1
ATOM 893 O O . SER A 1 110 ? 17.244 42.962 85.362 1.00 24.34 139 SER P O 1
ATOM 896 N N . THR A 1 111 ? 15.406 43.321 86.587 1.00 25.52 140 THR P N 1
ATOM 897 C CA . THR A 1 111 ? 15.187 44.625 85.962 1.00 25.30 140 THR P CA 1
ATOM 898 C C . THR A 1 111 ? 15.558 45.701 86.974 1.00 25.64 140 THR P C 1
ATOM 899 O O . THR A 1 111 ? 15.256 46.876 86.782 1.00 24.98 140 THR P O 1
ATOM 903 N N . SER A 1 112 ? 16.204 45.277 88.062 1.00 23.75 141 SER P N 1
ATOM 904 C CA . SER A 1 112 ? 16.695 46.203 89.082 1.00 23.57 141 SER P CA 1
ATOM 905 C C . SER A 1 112 ? 17.897 46.848 88.413 1.00 23.61 141 SER P C 1
ATOM 906 O O . SER A 1 112 ? 18.434 46.285 87.464 1.00 22.98 141 SER P O 1
ATOM 909 N N . ASN A 1 113 ? 18.352 47.999 88.908 1.00 24.70 142 ASN P N 1
ATOM 910 C CA . ASN A 1 113 ? 19.524 48.620 88.295 1.00 24.70 142 ASN P CA 1
ATOM 911 C C . ASN A 1 113 ? 20.751 48.578 89.189 1.00 25.53 142 ASN P C 1
ATOM 912 O O . ASN A 1 113 ? 21.794 49.108 88.839 1.00 25.86 142 ASN P O 1
ATOM 917 N N . GLY A 1 114 ? 20.645 47.926 90.342 1.00 26.19 143 GLY P N 1
ATOM 918 C CA . GLY A 1 114 ? 21.795 47.836 91.225 1.00 27.15 143 GLY P CA 1
ATOM 919 C C . GLY A 1 114 ? 21.740 48.821 92.381 1.00 28.26 143 GLY P C 1
ATOM 920 O O . GLY A 1 114 ? 22.353 48.590 93.436 1.00 29.63 143 GLY P O 1
ATOM 921 N N . SER A 1 115 ? 21.002 49.914 92.203 1.00 28.42 144 SER P N 1
ATOM 922 C CA . SER A 1 115 ? 20.901 50.912 93.274 1.00 27.79 144 SER P CA 1
ATOM 923 C C . SER A 1 115 ? 19.738 50.600 94.213 1.00 26.96 144 SER P C 1
ATOM 924 O O . SER A 1 115 ? 18.768 49.973 93.809 1.00 26.58 144 SER P O 1
ATOM 927 N N . LEU A 1 116 ? 19.820 51.073 95.458 1.00 28.31 145 LEU P N 1
ATOM 928 C CA . LEU A 1 116 ? 18.730 50.864 96.402 1.00 28.88 145 LEU P CA 1
ATOM 929 C C . LEU A 1 116 ? 17.427 51.389 95.826 1.00 30.33 145 LEU P C 1
ATOM 930 O O . LEU A 1 116 ? 16.396 50.696 95.841 1.00 28.93 145 LEU P O 1
ATOM 935 N N . GLU A 1 117 ? 17.458 52.606 95.276 1.00 29.62 146 GLU P N 1
ATOM 936 C CA . GLU A 1 117 ? 16.234 53.167 94.738 1.00 31.24 146 GLU P CA 1
ATOM 937 C C . GLU A 1 117 ? 15.594 52.417 93.567 1.00 30.49 146 GLU P C 1
ATOM 938 O O . GLU A 1 117 ? 14.383 52.534 93.359 1.00 30.23 146 GLU P O 1
ATOM 944 N N . GLY A 1 118 ? 16.383 51.644 92.813 1.00 29.20 147 GLY P N 1
ATOM 945 C CA . GLY A 1 118 ? 15.814 50.937 91.677 1.00 30.24 147 GLY P CA 1
ATOM 946 C C . GLY A 1 118 ? 15.600 49.449 91.895 1.00 30.60 147 GLY P C 1
ATOM 947 O O . GLY A 1 118 ? 15.451 48.683 90.938 1.00 29.26 147 GLY P O 1
ATOM 948 N N . LEU A 1 119 ? 15.566 49.037 93.160 1.00 30.26 148 LEU P N 1
ATOM 949 C CA . LEU A 1 119 ? 15.405 47.620 93.495 1.00 28.78 148 LEU P CA 1
ATOM 950 C C . LEU A 1 119 ? 14.105 47.042 92.938 1.00 29.54 148 LEU P C 1
ATOM 951 O O . LEU A 1 119 ? 14.080 45.937 92.378 1.00 30.01 148 LEU P O 1
ATOM 956 N N . ASP A 1 120 ? 13.035 47.819 93.037 1.00 30.99 149 ASP P N 1
ATOM 957 C CA . ASP A 1 120 ? 11.718 47.391 92.579 1.00 33.09 149 ASP P CA 1
ATOM 958 C C . ASP A 1 120 ? 11.319 47.788 91.164 1.00 33.08 149 ASP P C 1
ATOM 959 O O . ASP A 1 120 ? 10.174 47.567 90.759 1.00 33.06 149 ASP P O 1
ATOM 964 N N . ASN A 1 121 ? 12.259 48.349 90.406 1.00 33.04 150 ASN P N 1
ATOM 965 C CA . ASN A 1 121 ? 11.982 48.773 89.036 1.00 34.47 150 ASN P CA 1
ATOM 966 C C . ASN A 1 121 ? 11.569 47.575 88.218 1.00 34.26 150 ASN P C 1
ATOM 967 O O . ASN A 1 121 ? 12.180 46.530 88.310 1.00 32.90 150 ASN P O 1
ATOM 972 N N . GLN A 1 122 ? 10.547 47.737 87.396 1.00 35.48 151 GLN P N 1
ATOM 973 C CA . GLN A 1 122 ? 10.057 46.610 86.629 1.00 38.36 151 GLN P CA 1
ATOM 974 C C . GLN A 1 122 ? 10.344 46.568 85.148 1.00 37.82 151 GLN P C 1
ATOM 975 O O . GLN A 1 122 ? 9.810 45.709 84.437 1.00 39.02 151 GLN P O 1
ATOM 981 N N . GLU A 1 123 ? 11.203 47.472 84.683 1.00 37.10 152 GLU P N 1
ATOM 982 C CA . GLU A 1 123 ? 11.580 47.502 83.279 1.00 36.80 152 GLU P CA 1
ATOM 983 C C . GLU A 1 123 ? 13.027 47.959 83.098 1.00 34.51 152 GLU P C 1
ATOM 984 O O . GLU A 1 123 ? 13.472 48.912 83.754 1.00 32.48 152 GLU P O 1
ATOM 990 N N . GLY A 1 124 ? 13.754 47.254 82.230 1.00 31.98 153 GLY P N 1
ATOM 991 C CA . GLY A 1 124 ? 15.138 47.595 81.945 1.00 29.13 153 GLY P CA 1
ATOM 992 C C . GLY A 1 124 ? 16.131 47.045 82.948 1.00 29.44 153 GLY P C 1
ATOM 993 O O . GLY A 1 124 ? 16.250 45.818 83.124 1.00 28.03 153 GLY P O 1
ATOM 994 N N . GLY A 1 125 ? 16.857 47.948 83.602 1.00 26.45 154 GLY P N 1
ATOM 995 C CA . GLY A 1 125 ? 17.821 47.542 84.596 1.00 24.60 154 GLY P CA 1
ATOM 996 C C . GLY A 1 125 ? 18.981 46.764 83.996 1.00 24.83 154 GLY P C 1
ATOM 997 O O . GLY A 1 125 ? 19.260 46.868 82.803 1.00 21.52 154 GLY P O 1
ATOM 998 N N . VAL A 1 126 ? 19.653 45.968 84.826 1.00 23.52 155 VAL P N 1
ATOM 999 C CA . VAL A 1 126 ? 20.796 45.216 84.347 1.00 22.17 155 VAL P CA 1
ATOM 1000 C C . VAL A 1 126 ? 20.468 44.170 83.302 1.00 23.00 155 VAL P C 1
ATOM 1001 O O . VAL A 1 126 ? 21.368 43.709 82.592 1.00 23.83 155 VAL P O 1
ATOM 1005 N N . CYS A 1 127 ? 19.196 43.790 83.197 1.00 21.80 156 CYS P N 1
ATOM 1006 C CA . CYS A 1 127 ? 18.791 42.838 82.162 1.00 23.81 156 CYS P CA 1
ATOM 1007 C C . CYS A 1 127 ? 19.091 43.495 80.815 1.00 24.92 156 CYS P C 1
ATOM 1008 O O . CYS A 1 127 ? 19.627 42.871 79.907 1.00 25.13 156 CYS P O 1
ATOM 1011 N N . GLN A 1 128 ? 18.749 44.785 80.741 1.00 26.29 157 GLN P N 1
ATOM 1012 C CA . GLN A 1 128 ? 18.859 45.623 79.543 1.00 24.78 157 GLN P CA 1
ATOM 1013 C C . GLN A 1 128 ? 20.207 46.315 79.304 1.00 25.36 157 GLN P C 1
ATOM 1014 O O . GLN A 1 128 ? 20.658 46.419 78.150 1.00 25.95 157 GLN P O 1
ATOM 1020 N N . THR A 1 129 ? 20.870 46.760 80.365 1.00 24.97 158 THR P N 1
ATOM 1021 C CA . THR A 1 129 ? 22.145 47.461 80.188 1.00 26.64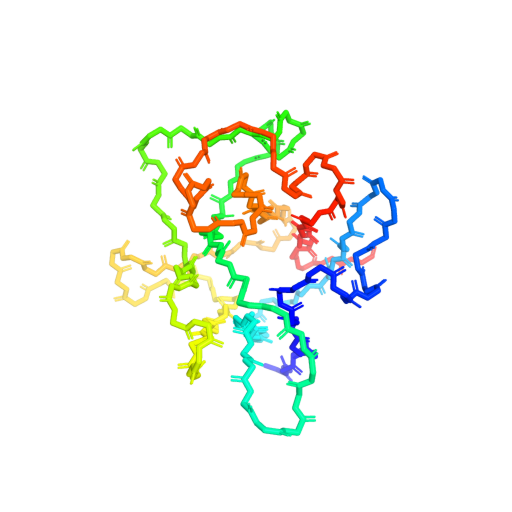 158 THR P CA 1
ATOM 1022 C C . THR A 1 129 ? 23.408 46.631 80.273 1.00 27.84 158 THR P C 1
ATOM 1023 O O . THR A 1 129 ? 24.428 47.021 79.699 1.00 29.30 158 THR P O 1
ATOM 1027 N N . ARG A 1 130 ? 23.351 45.502 80.978 1.00 28.00 159 ARG P N 1
ATOM 1028 C CA . ARG A 1 130 ? 24.526 44.657 81.182 1.00 27.52 159 ARG P CA 1
ATOM 1029 C C . ARG A 1 130 ? 24.254 43.190 80.837 1.00 26.38 159 ARG P C 1
ATOM 1030 O O . ARG A 1 130 ? 25.060 42.320 81.168 1.00 25.95 159 ARG P O 1
ATOM 1038 N N . ALA A 1 131 ? 23.116 42.915 80.207 1.00 23.38 160 ALA P N 1
ATOM 1039 C CA . ALA A 1 131 ? 22.756 41.541 79.846 1.00 24.08 160 ALA P CA 1
ATOM 1040 C C . ALA A 1 131 ? 22.829 40.618 81.055 1.00 23.54 160 ALA P C 1
ATOM 1041 O O . ALA A 1 131 ? 23.314 39.490 80.957 1.00 21.74 160 ALA P O 1
ATOM 1043 N N . MET A 1 132 ? 22.392 41.109 82.208 1.00 23.24 161 MET P N 1
ATOM 1044 C CA . MET A 1 132 ? 22.404 40.244 83.380 1.00 24.48 161 MET P CA 1
ATOM 1045 C C . MET A 1 132 ? 21.122 39.413 83.356 1.00 24.35 161 MET P C 1
ATOM 1046 O O . MET A 1 132 ? 20.091 39.765 83.933 1.00 24.00 161 MET P O 1
ATOM 1051 N N . LYS A 1 133 ? 21.215 38.317 82.621 1.00 24.69 162 LYS P N 1
ATOM 1052 C CA . LYS A 1 133 ? 20.112 37.393 82.425 1.00 26.70 162 LYS P CA 1
ATOM 1053 C C . LYS A 1 133 ? 20.691 36.003 82.196 1.00 28.50 162 LYS P C 1
ATOM 1054 O O . LYS A 1 133 ? 21.854 35.857 81.792 1.00 27.13 162 LYS P O 1
ATOM 1060 N N . ILE A 1 134 ? 19.874 34.981 82.453 1.00 27.11 163 ILE P N 1
ATOM 1061 C CA . ILE A 1 134 ? 20.331 33.609 82.306 1.00 26.35 163 ILE P CA 1
ATOM 1062 C C . ILE A 1 134 ? 19.297 32.823 81.504 1.00 27.52 163 ILE P C 1
ATOM 1063 O O . ILE A 1 134 ? 18.087 33.003 81.696 1.00 27.87 163 ILE P O 1
ATOM 1068 N N . LEU A 1 135 ? 19.783 31.997 80.586 1.00 26.97 164 LEU P N 1
ATOM 1069 C CA . LEU A 1 135 ? 18.933 31.108 79.778 1.00 29.47 164 LEU P CA 1
ATOM 1070 C C . LEU A 1 135 ? 19.394 29.698 80.189 1.00 29.86 164 LEU P C 1
ATOM 1071 O O . LEU A 1 135 ? 20.575 29.380 80.084 1.00 30.26 164 LEU P O 1
ATOM 1076 N N . MET A 1 136 ? 18.475 28.865 80.675 1.00 29.45 165 MET P N 1
ATOM 1077 C CA . MET A 1 136 ? 18.822 27.516 81.095 1.00 29.15 165 MET P CA 1
ATOM 1078 C C . MET A 1 136 ? 18.104 26.543 80.140 1.00 31.63 165 MET P C 1
ATOM 1079 O O . MET A 1 136 ? 16.871 26.481 80.098 1.00 30.21 165 MET P O 1
ATOM 1084 N N . LYS A 1 137 ? 18.889 25.832 79.340 1.00 33.24 166 LYS P N 1
ATOM 1085 C CA . LYS A 1 137 ? 18.336 24.881 78.372 1.00 36.62 166 LYS P CA 1
ATOM 1086 C C . LYS A 1 137 ? 18.413 23.530 79.043 1.00 38.09 166 LYS P C 1
ATOM 1087 O O . LYS A 1 137 ? 19.3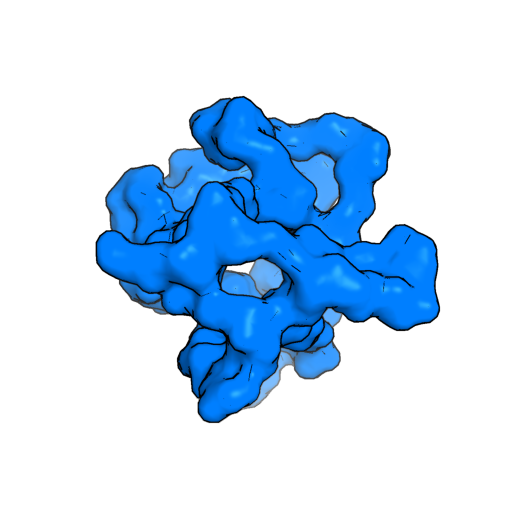74 22.775 78.866 1.00 37.97 166 LYS P O 1
ATOM 1093 N N . VAL A 1 138 ? 17.386 23.262 79.847 1.00 39.43 167 VAL P N 1
ATOM 1094 C CA . VAL A 1 138 ? 17.297 22.041 80.621 1.00 41.54 167 VAL P CA 1
ATOM 1095 C C . VAL A 1 138 ? 17.231 20.795 79.751 1.00 44.92 167 VAL P C 1
ATOM 1096 O O . VAL A 1 138 ? 16.508 20.757 78.750 1.00 44.12 167 VAL P O 1
ATOM 1100 N N . GLY A 1 139 ? 17.997 19.784 80.160 1.00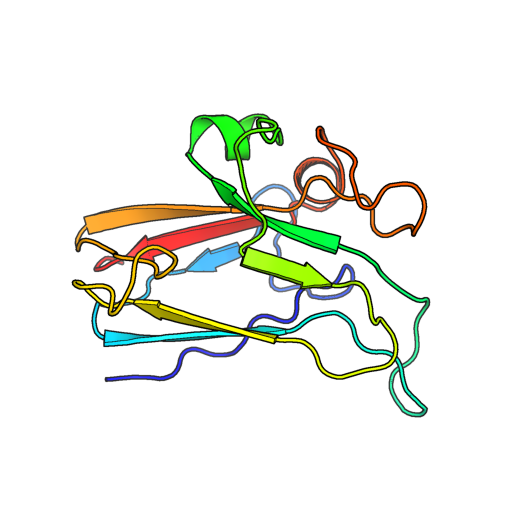 47.82 168 GLY P N 1
ATOM 1101 C CA . GLY A 1 139 ? 18.049 18.516 79.457 1.00 51.90 168 GLY P CA 1
ATOM 1102 C C . GLY A 1 139 ? 18.484 18.630 78.013 1.00 54.71 168 GLY P C 1
ATOM 1103 O O . GLY A 1 139 ? 17.912 17.961 77.154 1.00 55.85 168 GLY P O 1
ATOM 1104 N N . GLN A 1 140 ? 19.489 19.462 77.736 1.00 56.34 169 GLN P N 1
ATOM 1105 C CA . GLN A 1 140 ? 19.956 19.643 76.360 1.00 58.83 169 GLN P CA 1
ATOM 1106 C C . GLN A 1 140 ? 21.449 19.942 76.284 1.00 61.17 169 GLN P C 1
ATOM 1107 O O . GLN A 1 140 ? 22.183 19.794 77.268 1.00 60.97 169 GLN P O 1
ATOM 1113 N N . ASP A 1 141 ? 21.868 20.347 75.081 1.00 63.89 170 ASP P N 1
ATOM 1114 C CA . ASP A 1 141 ? 23.228 20.788 74.765 1.00 66.51 170 ASP P CA 1
ATOM 1115 C C . ASP A 1 141 ? 23.520 20.810 73.269 1.00 67.56 170 ASP P C 1
ATOM 1116 O O . ASP A 1 141 ? 23.202 21.847 72.635 1.00 67.63 170 ASP P O 1
#

Secondary structure (DSSP, 8-state):
--BPPPEE-STT-TTSBTTTBEEE---TT-EEEEE-----SSS-S---BEEEEEE-HHHHHHTB--TT---SEEE--TTS--EEEEE--SS-SSTT-----TTEEEEEE----BSGGGTT--BSHHHHHS--EEEEEET--

Sequence (141 aa):
SIVLEPIYWNSSNSKFLPGQGLVLYPQIGDKLDIICPKVDSKTVGQYEYYKVYMVDKDQADRCTIKKENTPLLNCARPDQDVKFTIKFQEFSPNLWGLEFQKNKDYYIISTSNGSLEGLDNQEGGVCQTRAMKILMKVGQD

Solvent-accessible surface area: 8247 Å² total; per-residue (Å²): 129,101,104,38,121,53,2,110,0,27,48,101,28,101,91,15,93,120,65,125,0,19,59,37,82,0,76,55,42,3,79,1,29,0,35,4,7,82,25,81,118,191,61,158,42,157,112,34,37,1,33,0,17,42,13,78,122,63,11,2,93,138,7,26,14,58,70,152,37,109,40,30,6,65,3,47,152,9,63,89,112,33,128,64,45,0,100,0,42,88,160,27,110,51,183,206,25,39,97,2,123,149,97,64,51,34,29,0,0,0,1,1,65,10,49,102,146,2,21,98,60,88,130,5,14,0,4,114,106,114,6,3,46,2,41,0,48,0,17,48,154

Radius of gyration: 14.5 Å; Cα contacts (8 Å, |Δi|>4): 343; chains: 1; bounding box: 36×39×29 Å